Protein AF-A0A326U9G3-F1 (afdb_monomer_lite)

Sequence (97 aa):
MLNLAELLWGRFNSGTSVQPGTYLTLRTLAYVQLTEASSLPAGGTWHRISSDTTLTAADLATTVNSVLHTAYTAASFHAYNAASDAVPEPGQQANDA

Foldseek 3Di:
DVVQLVVVWPKDFAQDWDAFAWKADPVQQAIAGGPGTDGHHAAGIITGQTNDRDDALQNVQVSCCVRVVDRDHSVSHDHDDCVPRRDDDPPPDPPPD

Secondary structure (DSSP, 8-state):
-HHHHHHHS-EEETT-EE-SEEEE-TTT-EEEEESSSEEPPSSSEEEEEES-S---HHHHHHHHHHHH-----GGG-EE--TTTT-PPPTT-STT--

Radius of gyration: 13.5 Å; chains: 1; bounding box: 41×26×31 Å

Structure (mmCIF, N/CA/C/O backbone):
data_AF-A0A326U9G3-F1
#
_entry.id   AF-A0A326U9G3-F1
#
loop_
_atom_site.group_PDB
_atom_site.id
_atom_site.type_symbol
_atom_site.label_atom_id
_atom_site.label_alt_id
_atom_site.label_comp_id
_atom_site.label_asym_id
_atom_site.label_entity_id
_atom_site.label_seq_id
_atom_site.pdbx_PDB_ins_code
_atom_site.Cartn_x
_atom_site.Cartn_y
_atom_site.Cartn_z
_atom_site.occupancy
_atom_site.B_iso_or_equiv
_atom_site.auth_seq_id
_atom_site.auth_comp_id
_atom_site.auth_asym_id
_atom_site.auth_atom_id
_atom_site.pdbx_PDB_model_num
ATOM 1 N N . MET A 1 1 ? -2.641 -14.385 10.533 1.00 50.34 1 MET A N 1
ATOM 2 C CA . MET A 1 1 ? -3.177 -13.149 9.915 1.00 50.34 1 MET A CA 1
ATOM 3 C C . MET A 1 1 ? -2.915 -13.048 8.409 1.00 50.34 1 MET A C 1
ATOM 5 O O . MET A 1 1 ? -3.715 -12.418 7.740 1.00 50.34 1 MET A O 1
ATOM 9 N N . LEU A 1 2 ? -1.899 -13.731 7.851 1.00 53.72 2 LEU A N 1
ATOM 10 C CA . LEU A 1 2 ? -1.645 -13.806 6.397 1.00 53.72 2 LEU A CA 1
ATOM 11 C C . LEU A 1 2 ? -2.817 -14.414 5.578 1.00 53.72 2 LEU A C 1
ATOM 13 O O . LEU A 1 2 ? -3.020 -14.061 4.427 1.00 53.72 2 LEU A O 1
ATOM 17 N N . ASN A 1 3 ? -3.632 -15.277 6.196 1.00 63.16 3 ASN A N 1
ATOM 18 C CA . ASN A 1 3 ? -4.597 -16.136 5.494 1.00 63.16 3 ASN A CA 1
ATOM 19 C C . ASN A 1 3 ? -5.889 -15.436 5.003 1.00 63.16 3 ASN A C 1
ATOM 21 O O . ASN A 1 3 ? -6.552 -15.949 4.113 1.00 63.16 3 ASN A O 1
ATOM 25 N N . LEU A 1 4 ? -6.281 -14.286 5.575 1.00 64.44 4 LEU A N 1
ATOM 26 C CA . LEU A 1 4 ? -7.518 -13.578 5.183 1.00 64.44 4 LEU A CA 1
ATOM 27 C C . LEU A 1 4 ? -7.264 -12.531 4.087 1.00 64.44 4 LEU A C 1
ATOM 29 O O . LEU A 1 4 ? -8.067 -12.387 3.171 1.00 64.44 4 LEU A O 1
ATOM 33 N N . ALA A 1 5 ? -6.113 -11.854 4.153 1.00 59.91 5 ALA A N 1
ATOM 34 C CA . ALA A 1 5 ? -5.655 -10.949 3.103 1.00 59.91 5 ALA A CA 1
ATOM 35 C C . ALA A 1 5 ? -5.442 -11.688 1.778 1.00 59.91 5 ALA A C 1
ATOM 37 O O . ALA A 1 5 ? -5.870 -11.202 0.743 1.00 59.91 5 ALA A O 1
ATOM 38 N N . GLU A 1 6 ? -4.831 -12.874 1.818 1.00 59.53 6 GLU A N 1
ATOM 39 C CA . GLU A 1 6 ? -4.606 -13.701 0.626 1.00 59.53 6 GLU A CA 1
ATOM 40 C C . GLU A 1 6 ? -5.904 -14.304 0.055 1.00 59.53 6 GLU A C 1
ATOM 42 O O . GLU A 1 6 ? -5.959 -14.618 -1.131 1.00 59.53 6 GLU A O 1
ATOM 47 N N . LEU A 1 7 ? -6.955 -14.451 0.875 1.00 60.28 7 LEU A N 1
ATOM 48 C CA . LEU A 1 7 ? -8.263 -14.949 0.431 1.00 60.28 7 LEU A CA 1
ATOM 49 C C . LEU A 1 7 ? -9.091 -13.866 -0.279 1.00 60.28 7 LEU A C 1
ATOM 51 O O . LEU A 1 7 ? -9.874 -14.177 -1.173 1.00 60.28 7 LEU A O 1
ATOM 55 N N . LEU A 1 8 ? -8.942 -12.606 0.137 1.00 71.56 8 LEU A N 1
ATOM 56 C CA . LEU A 1 8 ? -9.752 -11.484 -0.350 1.00 71.56 8 LEU A CA 1
ATOM 57 C C . LEU A 1 8 ? -9.022 -10.615 -1.377 1.00 71.56 8 LEU A C 1
ATOM 59 O O . LEU A 1 8 ? -9.660 -10.034 -2.255 1.00 71.56 8 LEU A O 1
ATOM 63 N N . TRP A 1 9 ? -7.695 -10.539 -1.294 1.00 81.06 9 TRP A N 1
ATOM 64 C CA . TRP A 1 9 ? -6.856 -9.780 -2.210 1.00 81.06 9 TRP A CA 1
ATOM 65 C C . TRP A 1 9 ? -5.910 -10.706 -2.961 1.00 81.06 9 TRP A C 1
ATOM 67 O O . TRP A 1 9 ? -5.292 -11.603 -2.390 1.00 81.06 9 TRP A O 1
ATOM 77 N N . GLY A 1 10 ? -5.759 -10.454 -4.264 1.00 81.25 10 GLY A N 1
ATOM 78 C CA . GLY A 1 10 ? -4.794 -11.182 -5.081 1.00 81.25 10 GLY A CA 1
ATOM 79 C C . GLY A 1 10 ? -3.377 -10.994 -4.540 1.00 81.25 10 GLY A C 1
ATOM 80 O O . GLY A 1 10 ? -2.969 -9.861 -4.271 1.00 81.25 10 GLY A O 1
ATOM 81 N N . ARG A 1 11 ? -2.646 -12.103 -4.399 1.00 87.75 11 ARG A N 1
ATOM 82 C CA . ARG A 1 11 ? -1.249 -12.148 -3.960 1.00 87.75 11 ARG A CA 1
ATOM 83 C C . ARG A 1 11 ? -0.317 -12.158 -5.169 1.00 87.75 11 ARG A C 1
ATOM 85 O O . ARG A 1 11 ? -0.428 -13.028 -6.028 1.00 87.75 11 ARG A O 1
ATOM 92 N N . PHE A 1 12 ? 0.636 -11.235 -5.195 1.00 90.31 12 PHE A N 1
ATOM 93 C CA . PHE A 1 12 ? 1.605 -11.091 -6.278 1.00 90.31 12 PHE A CA 1
ATOM 94 C C . PHE A 1 12 ? 3.021 -10.973 -5.714 1.00 90.31 12 PHE A C 1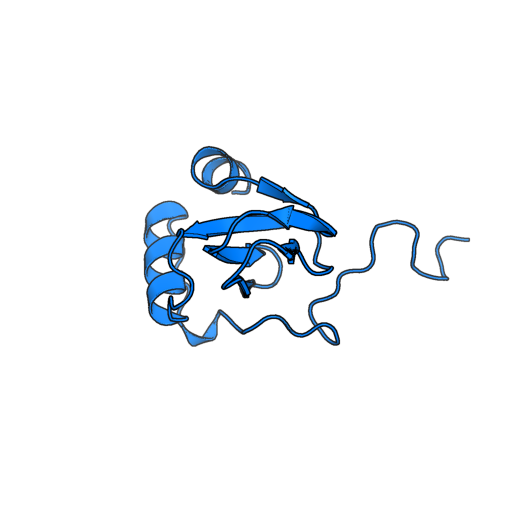
ATOM 96 O O . PHE A 1 12 ? 3.241 -10.322 -4.692 1.00 90.31 12 PHE A O 1
ATOM 103 N N . ASN A 1 13 ? 3.991 -11.599 -6.375 1.00 89.44 13 ASN A N 1
ATOM 104 C CA . ASN A 1 13 ? 5.396 -11.500 -5.982 1.00 89.44 13 ASN A CA 1
ATOM 105 C C . ASN A 1 13 ? 6.058 -10.283 -6.640 1.00 89.44 13 ASN A C 1
ATOM 107 O O . ASN A 1 13 ? 5.611 -9.825 -7.698 1.00 89.44 13 ASN A O 1
ATOM 111 N N . SER A 1 14 ? 7.147 -9.794 -6.047 1.00 88.12 14 SER A N 1
ATOM 112 C CA . SER A 1 14 ? 8.063 -8.840 -6.681 1.00 88.12 14 SER A CA 1
ATOM 113 C C . SER A 1 14 ? 8.404 -9.249 -8.117 1.00 88.12 14 SER A C 1
ATOM 115 O O . SER A 1 14 ? 8.507 -10.431 -8.438 1.00 88.12 14 SER A O 1
ATOM 117 N N . GLY A 1 15 ? 8.526 -8.269 -9.012 1.00 87.38 15 GLY A N 1
ATOM 118 C CA . GLY A 1 15 ? 8.848 -8.488 -10.425 1.00 87.38 15 GLY A CA 1
ATOM 119 C C . GLY A 1 15 ? 7.696 -9.024 -11.283 1.00 87.38 15 GLY A C 1
ATOM 120 O O . GLY A 1 15 ? 7.795 -8.987 -12.510 1.00 87.38 15 GLY A O 1
ATOM 121 N N . THR A 1 16 ? 6.586 -9.463 -10.680 1.00 88.81 16 THR A N 1
ATOM 122 C CA . THR A 1 16 ? 5.409 -9.930 -11.428 1.00 88.81 16 THR A CA 1
ATOM 123 C C . THR A 1 16 ? 4.758 -8.758 -12.154 1.00 88.81 16 THR A C 1
ATOM 125 O O . THR A 1 16 ? 4.478 -7.730 -11.535 1.00 88.81 16 THR A O 1
ATOM 128 N N . SER A 1 17 ? 4.489 -8.918 -13.453 1.00 93.81 17 SER A N 1
ATOM 129 C CA . SER A 1 17 ? 3.696 -7.954 -14.219 1.00 93.81 17 SER A CA 1
ATOM 130 C C . SER A 1 17 ? 2.228 -8.058 -13.822 1.00 93.81 17 SER A C 1
ATOM 132 O O . SER A 1 17 ? 1.642 -9.143 -13.831 1.00 93.81 17 SER A O 1
ATOM 134 N N . VAL A 1 18 ? 1.643 -6.927 -13.446 1.00 93.62 18 VAL A N 1
ATOM 135 C CA . VAL A 1 18 ? 0.269 -6.841 -12.954 1.00 93.62 18 VAL A CA 1
ATOM 136 C C . VAL A 1 18 ?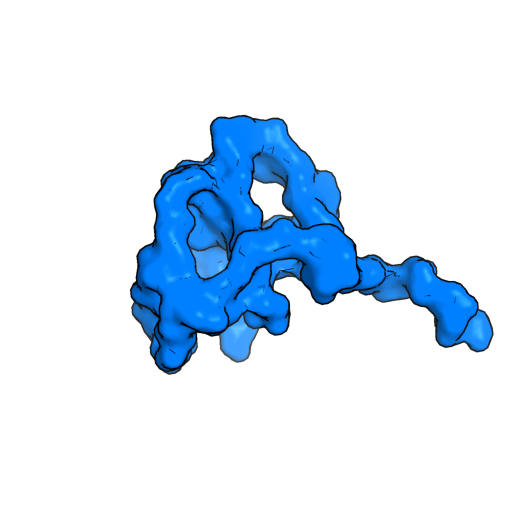 -0.487 -5.716 -13.655 1.00 93.62 18 VAL A C 1
ATOM 138 O O . VAL A 1 18 ? 0.094 -4.844 -14.295 1.00 93.62 18 VAL A O 1
ATOM 141 N N . GLN A 1 19 ? -1.812 -5.751 -13.547 1.00 94.69 19 GLN A N 1
ATOM 142 C CA . GLN A 1 19 ? -2.693 -4.723 -14.105 1.00 94.69 19 GLN A CA 1
ATO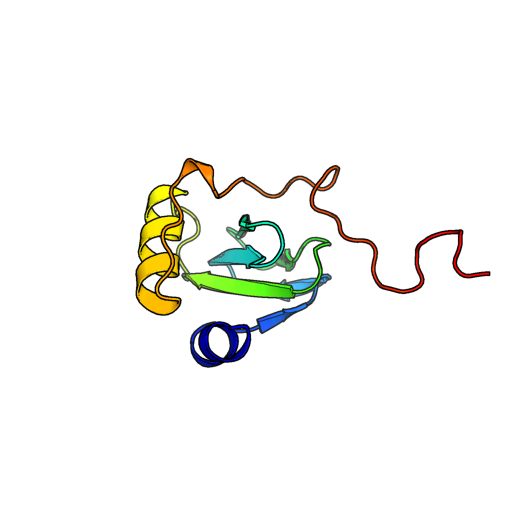M 143 C C . GLN A 1 19 ? -2.646 -3.424 -13.276 1.00 94.69 19 GLN A C 1
ATOM 145 O O . GLN A 1 19 ? -2.232 -3.463 -12.114 1.00 94.69 19 GLN A O 1
ATOM 150 N N . PRO A 1 20 ? -3.126 -2.289 -13.812 1.00 95.56 20 PRO A N 1
ATOM 151 C CA . PRO A 1 20 ? -3.248 -1.050 -13.048 1.00 95.56 20 PRO A CA 1
ATOM 152 C C . PRO A 1 20 ? -4.012 -1.236 -11.730 1.00 95.56 20 PRO A C 1
ATOM 154 O O . PRO A 1 20 ? -4.980 -2.004 -11.650 1.00 95.56 20 PRO A O 1
ATOM 157 N N . GLY A 1 21 ? -3.586 -0.542 -10.683 1.00 94.81 21 GLY A N 1
ATOM 158 C CA . GLY A 1 21 ? -4.251 -0.559 -9.383 1.00 94.81 21 GLY A CA 1
ATOM 159 C C . GLY A 1 21 ? -3.350 -0.135 -8.233 1.00 94.81 21 GLY A C 1
ATOM 160 O O . GLY A 1 21 ? -2.181 0.205 -8.426 1.00 94.81 21 GLY A O 1
ATOM 161 N N . THR A 1 22 ? -3.907 -0.191 -7.025 1.00 95.25 22 THR A N 1
ATOM 162 C CA . THR A 1 22 ? -3.175 0.066 -5.784 1.00 95.25 22 THR A CA 1
ATOM 163 C C . THR A 1 22 ? -2.782 -1.251 -5.126 1.00 95.25 22 THR A C 1
ATOM 165 O O . THR A 1 22 ? -3.633 -2.089 -4.803 1.00 95.25 22 THR A O 1
ATOM 168 N N . TYR A 1 23 ? -1.482 -1.414 -4.910 1.00 94.75 23 TYR A N 1
ATOM 169 C CA . TYR A 1 23 ? -0.874 -2.593 -4.313 1.00 94.75 23 TYR A CA 1
ATOM 170 C C . TYR A 1 23 ? -0.220 -2.228 -2.987 1.00 94.75 23 TYR A C 1
ATOM 172 O O . TYR A 1 23 ? 0.389 -1.170 -2.867 1.00 94.75 23 TYR A O 1
ATOM 180 N N . LEU A 1 24 ? -0.328 -3.114 -2.002 1.00 93.56 24 LEU A N 1
ATOM 181 C CA . LEU A 1 24 ? 0.176 -2.916 -0.646 1.00 93.56 24 LEU A CA 1
ATOM 182 C C . LEU A 1 24 ? 0.991 -4.130 -0.205 1.00 93.56 24 LEU A C 1
ATOM 184 O O . LEU A 1 24 ? 0.545 -5.274 -0.339 1.00 93.56 24 LEU A O 1
ATOM 188 N N . THR A 1 25 ? 2.154 -3.893 0.389 1.00 91.38 25 THR A N 1
ATOM 189 C CA . THR A 1 25 ? 2.849 -4.921 1.168 1.00 91.38 25 THR A CA 1
ATOM 190 C C . THR A 1 25 ? 2.419 -4.831 2.627 1.00 91.38 25 THR A C 1
ATOM 192 O O . THR A 1 25 ? 2.605 -3.819 3.293 1.00 91.38 25 THR A O 1
ATOM 195 N N . LEU A 1 26 ? 1.846 -5.911 3.159 1.00 87.12 26 LEU A N 1
ATOM 196 C CA . LEU A 1 26 ? 1.422 -5.969 4.564 1.00 87.12 26 LEU A CA 1
ATOM 197 C C . LEU A 1 26 ? 2.603 -6.108 5.536 1.00 87.12 26 LEU A C 1
ATOM 199 O O . LEU A 1 26 ? 2.417 -6.001 6.744 1.00 87.12 26 LEU A O 1
ATOM 203 N N . ARG A 1 27 ? 3.813 -6.365 5.020 1.00 85.12 27 ARG A N 1
ATOM 204 C CA . ARG A 1 27 ? 5.032 -6.463 5.830 1.00 85.12 27 ARG A CA 1
ATOM 205 C C . ARG A 1 27 ? 5.567 -5.083 6.201 1.00 85.12 27 ARG A C 1
ATOM 207 O O . ARG A 1 27 ? 5.901 -4.877 7.361 1.00 85.12 27 ARG A O 1
ATOM 214 N N . THR A 1 28 ? 5.697 -4.184 5.225 1.00 87.88 28 THR A N 1
ATOM 215 C CA . THR A 1 28 ? 6.254 -2.838 5.456 1.00 87.88 28 THR A CA 1
ATOM 216 C C . THR A 1 28 ? 5.192 -1.746 5.457 1.00 87.88 28 THR A C 1
ATOM 218 O O . THR A 1 28 ? 5.506 -0.621 5.809 1.00 87.88 28 THR A O 1
ATOM 221 N N . LEU A 1 29 ? 3.944 -2.067 5.093 1.00 91.31 29 LEU A N 1
ATOM 222 C CA . LEU A 1 29 ? 2.845 -1.112 4.893 1.00 91.31 29 LEU A CA 1
ATOM 223 C C . LEU A 1 29 ? 3.119 -0.080 3.783 1.00 91.31 29 LEU A C 1
ATOM 225 O O . LEU A 1 29 ? 2.407 0.918 3.662 1.00 91.31 29 LEU A O 1
ATOM 229 N N . ALA A 1 30 ? 4.100 -0.363 2.922 1.00 93.69 30 ALA A N 1
ATOM 230 C CA . ALA A 1 30 ? 4.360 0.415 1.725 1.00 93.69 30 ALA A CA 1
ATOM 231 C C . ALA A 1 30 ? 3.323 0.113 0.637 1.00 93.69 30 ALA A C 1
ATOM 233 O O . ALA A 1 30 ? 2.991 -1.052 0.386 1.00 93.69 30 ALA A O 1
ATOM 234 N N . TYR A 1 31 ? 2.847 1.148 -0.051 1.00 94.81 31 TYR A N 1
ATOM 235 C CA . TYR A 1 31 ? 1.946 1.007 -1.191 1.00 94.81 31 TYR A CA 1
ATOM 236 C C . TYR A 1 31 ? 2.557 1.545 -2.483 1.00 94.81 31 TYR A C 1
ATOM 238 O O . TYR A 1 31 ? 3.371 2.467 -2.483 1.00 94.81 31 TYR A O 1
ATOM 246 N N . VAL A 1 32 ? 2.136 0.971 -3.605 1.00 95.31 32 VAL A N 1
ATOM 247 C CA . VAL A 1 32 ? 2.455 1.450 -4.950 1.00 95.31 32 VAL A CA 1
ATOM 248 C C . VAL A 1 32 ? 1.175 1.551 -5.767 1.00 95.31 32 VAL A C 1
ATOM 250 O O . VAL A 1 32 ? 0.279 0.711 -5.658 1.00 95.31 32 VAL A O 1
ATOM 253 N N . GLN A 1 33 ? 1.089 2.598 -6.578 1.00 95.69 33 GLN A N 1
ATOM 254 C CA . GLN A 1 33 ? -0.034 2.853 -7.468 1.00 95.69 33 GLN A CA 1
ATOM 255 C C . GLN A 1 33 ? 0.460 2.766 -8.899 1.00 95.69 33 GLN A C 1
ATOM 257 O O . GLN A 1 33 ? 1.331 3.527 -9.313 1.00 95.69 33 GLN A O 1
ATOM 262 N N . LEU A 1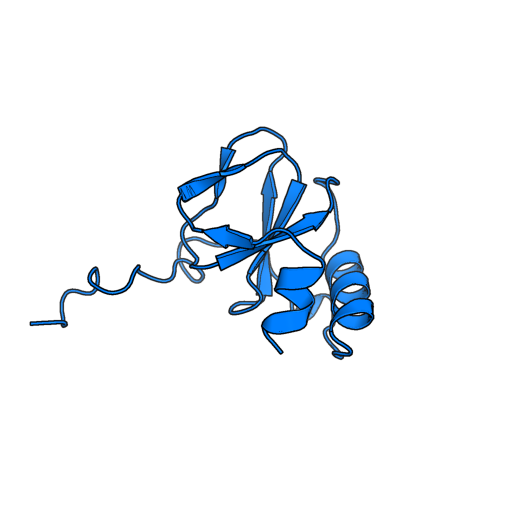 34 ? -0.072 1.800 -9.636 1.00 94.38 34 LEU A N 1
ATOM 263 C CA . LEU A 1 34 ? 0.288 1.564 -11.025 1.00 94.38 34 LEU A CA 1
ATOM 264 C C . LEU A 1 34 ? -0.841 2.089 -11.904 1.00 94.38 34 LEU A C 1
ATOM 266 O O . LEU A 1 34 ? -1.955 1.574 -11.836 1.00 94.38 34 LEU A O 1
ATOM 270 N N . THR A 1 35 ? -0.567 3.115 -12.707 1.00 95.06 35 THR A N 1
ATOM 271 C CA . THR A 1 35 ? -1.524 3.699 -13.665 1.00 95.06 35 THR A CA 1
ATOM 272 C C . THR A 1 35 ? -1.609 2.911 -14.972 1.00 95.06 35 THR A C 1
ATOM 274 O O . THR A 1 35 ? -2.591 3.022 -15.701 1.00 95.06 35 THR A O 1
ATOM 277 N N . GLU A 1 36 ? -0.607 2.081 -15.246 1.00 94.75 36 GLU A N 1
ATOM 278 C CA . GLU A 1 36 ? -0.513 1.191 -16.400 1.00 94.75 36 GLU A CA 1
ATOM 279 C C . GLU A 1 36 ? -0.034 -0.203 -15.970 1.00 94.75 36 GLU A C 1
ATOM 281 O O . GLU A 1 36 ? 0.396 -0.405 -14.831 1.00 94.75 36 GLU A O 1
ATOM 286 N N . ALA A 1 37 ? -0.147 -1.187 -16.865 1.00 94.25 37 ALA A N 1
ATOM 287 C CA . ALA A 1 37 ? 0.349 -2.527 -16.584 1.00 94.25 37 ALA A CA 1
ATOM 288 C C . ALA A 1 37 ? 1.879 -2.498 -16.457 1.00 94.25 37 ALA A C 1
ATOM 290 O O . ALA A 1 37 ? 2.579 -2.119 -17.393 1.00 94.25 37 ALA A O 1
ATOM 291 N N . SER A 1 38 ? 2.394 -2.892 -15.295 1.00 93.94 38 SER A N 1
ATOM 292 C CA . SER A 1 38 ? 3.820 -2.802 -14.977 1.00 93.94 38 SER A CA 1
ATOM 293 C C . SER A 1 38 ? 4.227 -3.876 -13.971 1.00 93.94 38 SER A C 1
ATOM 295 O O . SER A 1 38 ? 3.381 -4.549 -13.375 1.00 93.94 38 SER A O 1
ATOM 297 N N . SER A 1 39 ? 5.531 -4.075 -13.815 1.00 93.50 39 SER A N 1
ATOM 298 C CA . SER A 1 39 ? 6.080 -5.013 -12.839 1.00 93.50 39 SER A CA 1
ATOM 299 C C . SER A 1 39 ? 6.054 -4.423 -11.436 1.00 93.50 39 SER A C 1
ATOM 301 O O . SER A 1 39 ? 6.421 -3.268 -11.220 1.00 93.50 39 SER A O 1
ATOM 303 N N . LEU A 1 40 ? 5.661 -5.243 -10.461 1.00 92.62 40 LEU A N 1
ATOM 304 C CA . LEU A 1 40 ? 5.707 -4.855 -9.056 1.00 92.62 40 LEU A CA 1
ATOM 305 C C . LEU A 1 40 ? 7.149 -4.662 -8.578 1.00 92.62 40 LEU A C 1
ATOM 307 O O . LEU A 1 40 ? 8.022 -5.465 -8.925 1.00 92.62 40 LEU A O 1
ATOM 311 N N . PRO A 1 41 ? 7.408 -3.642 -7.747 1.00 90.94 41 PRO A N 1
ATOM 312 C CA . PRO A 1 41 ? 8.752 -3.377 -7.271 1.00 90.94 41 PRO A CA 1
ATOM 313 C C . PRO A 1 41 ? 9.226 -4.442 -6.269 1.00 90.94 41 PRO A C 1
ATOM 315 O O . PRO A 1 41 ? 8.445 -5.242 -5.739 1.00 90.94 41 PRO A O 1
ATOM 318 N N . ALA A 1 42 ? 10.535 -4.461 -6.011 1.00 86.12 42 ALA A N 1
ATOM 319 C CA . ALA A 1 42 ? 11.135 -5.355 -5.025 1.00 86.12 42 ALA A CA 1
ATOM 320 C C . ALA A 1 42 ? 10.547 -5.075 -3.634 1.00 86.12 42 ALA A C 1
ATOM 322 O O . ALA A 1 42 ? 10.541 -3.938 -3.180 1.00 86.12 42 ALA A O 1
ATOM 323 N N . GLY A 1 43 ? 10.039 -6.095 -2.953 1.00 75.44 43 GLY A N 1
ATOM 324 C CA . GLY A 1 43 ? 9.337 -5.903 -1.674 1.00 75.44 43 GLY A CA 1
ATOM 325 C C . GLY A 1 43 ? 8.706 -7.174 -1.113 1.00 75.44 43 GLY A C 1
ATOM 326 O O . GLY A 1 43 ? 7.906 -7.118 -0.177 1.00 75.44 43 GLY A O 1
ATOM 327 N N . GLY A 1 44 ? 9.044 -8.330 -1.694 1.00 82.69 44 GLY A N 1
ATOM 328 C CA . GLY A 1 44 ? 8.465 -9.619 -1.357 1.00 82.69 44 GLY A CA 1
ATOM 329 C C . GLY A 1 44 ? 7.066 -9.786 -1.941 1.00 82.69 44 GLY A C 1
ATOM 330 O O . GLY A 1 44 ? 6.902 -10.053 -3.128 1.00 82.69 44 GLY A O 1
ATOM 331 N N . THR A 1 45 ? 6.045 -9.679 -1.091 1.00 89.44 45 THR A N 1
ATOM 332 C CA . THR A 1 45 ? 4.660 -9.997 -1.457 1.00 89.44 45 THR A CA 1
ATOM 333 C C . THR A 1 45 ? 3.770 -8.762 -1.417 1.00 89.44 45 THR A C 1
ATOM 335 O O . THR A 1 45 ? 3.629 -8.101 -0.387 1.00 89.44 45 THR A O 1
ATOM 338 N N . TRP A 1 46 ? 3.109 -8.517 -2.541 1.00 91.88 46 TRP A N 1
ATOM 339 C CA . TRP A 1 46 ? 2.163 -7.436 -2.763 1.00 91.88 46 TRP A CA 1
ATOM 340 C C . TRP A 1 46 ? 0.737 -7.974 -2.823 1.00 91.88 46 TRP A C 1
ATOM 342 O O . TRP A 1 46 ? 0.482 -9.034 -3.395 1.00 91.88 46 TRP A O 1
ATOM 352 N N . HIS A 1 47 ? -0.199 -7.211 -2.269 1.00 93.00 47 HIS A N 1
ATOM 353 C CA . HIS A 1 47 ? -1.629 -7.495 -2.323 1.00 93.00 47 HIS A CA 1
ATOM 354 C C . HIS A 1 47 ? -2.328 -6.379 -3.082 1.00 93.00 47 HIS A C 1
ATOM 356 O O . HIS A 1 47 ? -2.123 -5.205 -2.771 1.00 93.00 47 HIS A O 1
ATOM 362 N N . ARG A 1 48 ? -3.156 -6.723 -4.070 1.00 92.94 48 ARG A N 1
ATOM 363 C CA . ARG A 1 48 ? -3.965 -5.717 -4.771 1.00 92.94 48 ARG A CA 1
ATOM 364 C C . ARG A 1 48 ? -5.167 -5.342 -3.912 1.00 92.94 48 ARG A C 1
ATOM 366 O O . ARG A 1 48 ? -6.093 -6.136 -3.784 1.00 92.94 48 ARG A O 1
ATOM 373 N N . ILE A 1 49 ? -5.155 -4.131 -3.363 1.00 91.88 49 ILE A N 1
ATOM 374 C CA . ILE A 1 49 ? -6.221 -3.629 -2.486 1.00 91.88 49 ILE A CA 1
ATOM 375 C C . ILE A 1 49 ? -7.388 -3.072 -3.304 1.00 91.88 49 ILE A C 1
ATOM 377 O O . ILE A 1 49 ? -8.542 -3.209 -2.911 1.00 91.88 49 ILE A O 1
ATOM 381 N N . SER A 1 50 ? -7.099 -2.465 -4.460 1.00 91.50 50 SER A N 1
ATOM 382 C CA . SER A 1 50 ? -8.114 -1.906 -5.356 1.00 91.50 50 SER A CA 1
ATOM 383 C C . SER A 1 50 ? -7.621 -1.817 -6.802 1.00 91.50 50 SER A C 1
ATOM 385 O O . SER A 1 50 ? -6.416 -1.823 -7.076 1.00 91.50 50 SER A O 1
ATOM 387 N N . SER A 1 51 ? -8.563 -1.724 -7.741 1.00 91.12 51 SER A N 1
ATOM 388 C CA . SER A 1 51 ? -8.301 -1.325 -9.128 1.00 91.12 51 SER A CA 1
ATOM 389 C C . SER A 1 51 ? -8.132 0.183 -9.301 1.00 91.12 51 SER A C 1
ATOM 391 O O . SER A 1 51 ? -7.623 0.607 -10.332 1.00 91.12 51 SER A O 1
ATOM 393 N N . ASP A 1 52 ? -8.547 0.981 -8.317 1.00 92.25 52 ASP A N 1
ATOM 394 C CA . ASP A 1 52 ? -8.296 2.421 -8.293 1.00 92.25 52 ASP A CA 1
ATOM 395 C C . ASP A 1 52 ? -6.797 2.686 -8.086 1.00 92.25 52 ASP A C 1
ATOM 397 O O . ASP A 1 52 ? -6.142 2.046 -7.257 1.00 92.25 52 ASP A O 1
ATOM 401 N N . THR A 1 53 ? -6.250 3.615 -8.863 1.00 92.69 53 THR A N 1
ATOM 402 C CA . THR A 1 53 ? -4.835 4.004 -8.887 1.00 92.69 53 THR A CA 1
ATOM 403 C C . THR A 1 53 ? -4.579 5.299 -8.115 1.00 92.69 53 THR A C 1
ATOM 405 O O . THR A 1 53 ? -3.479 5.834 -8.182 1.00 92.69 53 THR A O 1
ATOM 408 N N . THR A 1 54 ? -5.595 5.831 -7.433 1.00 94.25 54 THR A N 1
ATOM 409 C CA . THR A 1 54 ? -5.565 7.131 -6.744 1.00 94.25 54 THR A CA 1
ATOM 410 C C . THR A 1 54 ? -5.989 7.061 -5.276 1.00 94.25 54 THR A C 1
ATOM 412 O O . THR A 1 54 ? -6.163 8.096 -4.637 1.00 94.25 54 THR A O 1
ATOM 415 N N . LEU A 1 55 ? -6.099 5.850 -4.710 1.00 94.00 55 LEU A N 1
ATOM 416 C CA . LEU A 1 55 ? -6.383 5.653 -3.286 1.00 94.00 55 LEU A CA 1
ATOM 417 C C . LEU A 1 55 ? -5.420 6.424 -2.380 1.00 94.00 55 LEU A C 1
ATOM 419 O O . LEU A 1 55 ? -4.200 6.379 -2.543 1.00 94.00 55 LEU A O 1
ATOM 423 N N . THR A 1 56 ? -5.969 7.075 -1.364 1.00 95.31 56 THR A N 1
ATOM 424 C CA . THR A 1 56 ? -5.163 7.743 -0.347 1.00 95.31 56 THR A CA 1
ATOM 425 C C . THR A 1 56 ? -4.728 6.764 0.746 1.00 95.31 56 THR A C 1
ATOM 427 O O . THR A 1 56 ? -5.312 5.695 0.938 1.00 95.31 56 THR A O 1
ATOM 430 N N 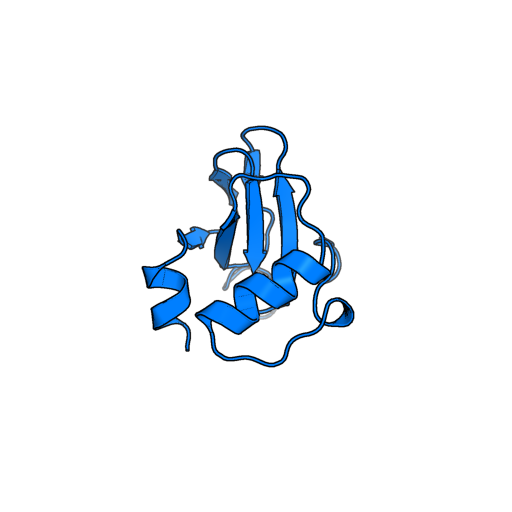. ALA A 1 57 ? -3.732 7.150 1.546 1.00 93.94 57 ALA A N 1
ATOM 431 C CA . ALA A 1 57 ? -3.337 6.385 2.732 1.00 93.94 57 ALA A CA 1
ATOM 432 C C . ALA A 1 57 ? -4.481 6.226 3.759 1.00 93.94 57 ALA A C 1
ATOM 434 O O . ALA A 1 57 ? -4.527 5.237 4.490 1.00 93.94 57 ALA A O 1
ATOM 435 N N . ALA A 1 58 ? -5.429 7.170 3.806 1.00 95.50 58 ALA A N 1
ATOM 436 C CA . ALA A 1 58 ? -6.617 7.067 4.653 1.00 95.50 58 ALA A CA 1
ATOM 437 C C . ALA A 1 58 ? -7.607 6.006 4.136 1.00 95.50 58 ALA A C 1
ATOM 439 O O . ALA A 1 58 ? -8.178 5.252 4.932 1.00 95.50 58 ALA A O 1
ATOM 440 N N . ASP A 1 59 ? -7.760 5.891 2.814 1.00 95.12 59 ASP A N 1
ATOM 441 C CA . ASP A 1 59 ? -8.593 4.856 2.189 1.00 95.12 59 ASP A CA 1
ATOM 442 C C . ASP A 1 59 ? -7.987 3.465 2.389 1.00 95.12 59 ASP A C 1
ATOM 444 O O . ASP A 1 59 ? -8.698 2.505 2.700 1.00 95.12 59 ASP A O 1
ATOM 448 N N . LEU A 1 60 ? -6.657 3.364 2.284 1.00 94.00 60 LEU A N 1
ATOM 449 C CA . LEU A 1 60 ? -5.916 2.143 2.598 1.00 94.00 60 LEU A CA 1
ATOM 450 C C . LEU A 1 60 ? -6.123 1.730 4.055 1.00 94.00 60 LEU A C 1
ATOM 452 O O . LEU A 1 60 ? -6.481 0.583 4.307 1.00 94.00 60 LEU A O 1
ATOM 456 N N . ALA A 1 61 ? -5.980 2.658 5.005 1.00 93.88 61 ALA A N 1
ATOM 457 C CA . ALA A 1 61 ? -6.228 2.384 6.418 1.00 93.88 61 ALA A CA 1
ATOM 458 C C . ALA A 1 61 ? -7.652 1.871 6.659 1.00 93.88 61 ALA A C 1
ATOM 460 O O . ALA A 1 61 ? -7.837 0.850 7.320 1.00 93.88 61 ALA A O 1
ATOM 461 N N . THR A 1 62 ? -8.650 2.533 6.070 1.00 94.12 62 THR A N 1
ATOM 462 C CA . THR A 1 62 ? -10.060 2.126 6.162 1.00 94.12 62 THR A CA 1
ATOM 463 C C . THR A 1 62 ? -10.267 0.714 5.619 1.00 94.12 62 THR A C 1
ATOM 465 O O . THR A 1 62 ? -10.833 -0.143 6.300 1.00 94.12 62 THR A O 1
ATOM 468 N N . THR A 1 63 ? -9.747 0.444 4.421 1.00 91.31 63 THR A N 1
ATOM 469 C CA . THR A 1 63 ? -9.892 -0.850 3.745 1.00 91.31 63 THR A CA 1
ATOM 470 C C . THR A 1 63 ? -9.201 -1.962 4.531 1.00 91.31 63 THR A C 1
ATOM 472 O O . THR A 1 63 ? -9.816 -2.984 4.835 1.00 91.31 63 THR A O 1
ATOM 475 N N . VAL A 1 64 ? -7.950 -1.748 4.942 1.00 90.62 64 VAL A N 1
ATOM 476 C CA . VAL A 1 64 ? -7.162 -2.741 5.680 1.00 90.62 64 VAL A CA 1
ATOM 477 C C . VAL A 1 64 ? -7.769 -3.030 7.047 1.00 90.62 64 VAL A C 1
ATOM 479 O O . VAL A 1 64 ? -7.928 -4.197 7.398 1.00 90.62 64 VAL A O 1
ATOM 482 N N . ASN A 1 65 ? -8.183 -2.003 7.790 1.00 92.00 65 ASN A N 1
ATOM 483 C CA . ASN A 1 65 ? -8.814 -2.191 9.095 1.00 92.00 65 ASN A CA 1
ATOM 484 C C . ASN A 1 65 ? -10.153 -2.922 8.994 1.00 92.00 65 ASN A C 1
ATOM 486 O O . ASN A 1 65 ? -10.450 -3.749 9.855 1.00 92.00 65 ASN A O 1
ATOM 490 N N . SER A 1 66 ? -10.937 -2.664 7.941 1.00 89.31 66 SER A N 1
ATOM 491 C CA . SER A 1 66 ? -12.220 -3.346 7.733 1.00 89.31 66 SER A CA 1
ATOM 492 C C . SER A 1 66 ? -12.062 -4.848 7.478 1.00 89.31 66 SER A C 1
ATOM 494 O O . SER A 1 66 ? -12.903 -5.631 7.911 1.00 89.31 66 SER A O 1
ATOM 496 N N . VAL A 1 67 ? -10.969 -5.251 6.820 1.00 87.00 67 VAL A N 1
ATOM 497 C CA . VAL A 1 67 ? -10.719 -6.643 6.426 1.00 87.00 67 VAL A CA 1
ATOM 498 C C . VAL A 1 67 ? -9.917 -7.403 7.478 1.00 87.00 67 VAL A C 1
ATOM 500 O O . VAL A 1 67 ? -10.234 -8.544 7.797 1.00 87.00 67 VAL A O 1
ATOM 503 N N . LEU A 1 68 ? -8.863 -6.793 8.018 1.00 86.38 68 LEU A N 1
ATOM 504 C CA . LEU A 1 68 ? -7.927 -7.456 8.930 1.00 86.38 68 LEU A CA 1
ATOM 505 C C . LEU A 1 68 ? -8.217 -7.183 10.407 1.00 86.38 68 LEU A C 1
ATOM 507 O O . LEU A 1 68 ? -7.498 -7.698 11.262 1.00 86.38 68 LEU A O 1
ATOM 511 N N . HIS A 1 69 ? -9.258 -6.402 10.709 1.00 87.50 69 HIS A N 1
ATOM 512 C CA . HIS A 1 69 ? -9.621 -5.991 12.068 1.00 87.50 69 HIS A CA 1
ATOM 513 C C . HIS A 1 69 ? -8.451 -5.336 12.823 1.00 87.50 69 HIS A C 1
ATOM 515 O O . HIS A 1 69 ? -8.224 -5.582 14.007 1.00 87.50 69 HIS A O 1
ATOM 521 N N . THR A 1 70 ? -7.686 -4.507 12.111 1.00 89.19 70 THR A N 1
ATOM 522 C CA . THR A 1 70 ? -6.551 -3.736 12.636 1.00 89.19 70 THR A CA 1
ATOM 523 C C . THR A 1 70 ? -6.957 -2.308 13.015 1.00 89.19 70 THR A C 1
ATOM 525 O O . THR A 1 70 ? -8.092 -1.890 12.796 1.00 89.19 70 THR A O 1
ATOM 528 N N . ALA A 1 71 ? -6.016 -1.547 13.583 1.00 92.94 71 ALA A N 1
ATOM 529 C CA . ALA A 1 71 ? -6.198 -0.145 13.973 1.00 92.94 71 ALA A CA 1
ATOM 530 C C . ALA A 1 71 ? -5.169 0.786 13.301 1.00 92.94 71 ALA A C 1
ATOM 532 O O . ALA A 1 71 ? -4.683 1.738 13.911 1.00 92.94 71 ALA A O 1
ATOM 533 N N . TYR A 1 72 ? -4.789 0.493 12.055 1.00 93.88 72 TYR A N 1
ATOM 534 C CA . TYR A 1 72 ? -3.862 1.333 11.303 1.00 93.88 72 TYR A CA 1
ATOM 535 C C . TYR A 1 72 ? -4.464 2.706 11.020 1.00 93.88 72 TYR A C 1
ATOM 537 O O . TYR A 1 72 ? -5.674 2.862 10.865 1.00 93.88 72 TYR A O 1
ATOM 545 N N . THR A 1 73 ? -3.606 3.711 10.919 1.00 95.75 73 THR A N 1
ATOM 546 C CA . THR A 1 73 ? -4.001 5.064 10.514 1.00 95.75 73 THR A CA 1
ATOM 547 C C . THR A 1 73 ? -3.337 5.404 9.189 1.00 95.75 73 THR A C 1
ATOM 549 O O . THR A 1 73 ? -2.459 4.674 8.736 1.00 95.75 73 THR A O 1
ATOM 552 N N . ALA A 1 74 ? -3.703 6.527 8.569 1.00 93.50 74 ALA A N 1
ATOM 553 C CA . ALA A 1 74 ? -3.033 6.984 7.350 1.00 93.50 74 ALA A CA 1
ATOM 554 C C . ALA A 1 74 ? -1.505 7.103 7.529 1.00 93.50 74 ALA A C 1
ATOM 556 O O . ALA A 1 74 ? -0.757 6.797 6.610 1.00 93.50 74 ALA A O 1
ATOM 557 N N . ALA A 1 75 ? -1.040 7.467 8.730 1.00 94.00 75 ALA A N 1
ATOM 558 C CA . ALA A 1 75 ? 0.383 7.569 9.054 1.00 94.00 75 ALA A CA 1
ATOM 559 C C . ALA A 1 75 ? 1.103 6.211 9.146 1.00 94.00 75 ALA A C 1
ATOM 561 O O . ALA A 1 75 ? 2.327 6.172 9.208 1.00 94.00 75 ALA A O 1
ATOM 562 N N . SER A 1 76 ? 0.363 5.101 9.183 1.00 94.50 76 SER A N 1
ATOM 563 C CA . SER A 1 76 ? 0.933 3.752 9.156 1.00 94.50 76 SER A CA 1
ATOM 564 C C . SER A 1 76 ? 1.368 3.322 7.755 1.00 94.50 76 SER A C 1
ATOM 566 O O . SER A 1 76 ? 2.067 2.323 7.644 1.00 94.50 76 SER A O 1
ATOM 568 N N . PHE A 1 77 ? 0.946 4.041 6.711 1.00 94.81 77 PHE A N 1
ATOM 569 C CA . PHE A 1 77 ? 1.224 3.710 5.318 1.00 94.81 77 PHE A CA 1
ATOM 570 C C . PHE A 1 77 ? 2.111 4.770 4.678 1.00 94.81 77 PHE A C 1
ATOM 572 O O . PHE A 1 77 ? 1.979 5.966 4.944 1.00 94.81 77 PHE A O 1
ATOM 579 N N . HIS A 1 78 ? 2.960 4.339 3.754 1.00 94.75 78 HIS A N 1
ATOM 580 C CA . HIS A 1 78 ? 3.819 5.228 2.979 1.00 94.75 78 HIS A CA 1
ATOM 581 C C . HIS A 1 78 ? 3.946 4.750 1.538 1.00 94.75 78 HIS A C 1
ATOM 583 O O . HIS A 1 78 ? 3.752 3.575 1.231 1.00 94.75 78 HIS A O 1
ATOM 589 N N . ALA A 1 79 ? 4.248 5.678 0.634 1.00 94.69 79 ALA A N 1
ATOM 590 C CA . ALA A 1 79 ? 4.543 5.320 -0.744 1.00 94.69 79 ALA A CA 1
ATOM 591 C C . ALA A 1 79 ? 5.850 4.520 -0.795 1.00 94.69 79 ALA A C 1
ATOM 593 O O . ALA A 1 79 ? 6.814 4.864 -0.108 1.00 94.69 79 ALA A O 1
ATOM 594 N N . TYR A 1 80 ? 5.875 3.473 -1.615 1.00 93.44 80 TYR A N 1
ATOM 595 C CA . TYR A 1 80 ? 7.038 2.613 -1.777 1.00 93.44 80 TYR A CA 1
ATOM 596 C C . TYR A 1 80 ? 8.296 3.409 -2.129 1.00 93.44 80 TYR A C 1
ATOM 598 O O . TYR A 1 80 ? 8.319 4.168 -3.101 1.00 93.44 80 TYR A O 1
ATOM 606 N N . ASN A 1 81 ? 9.365 3.167 -1.374 1.00 89.44 81 ASN A N 1
ATOM 607 C CA . ASN A 1 81 ? 10.686 3.706 -1.637 1.00 89.44 81 ASN A CA 1
ATOM 608 C C . ASN A 1 81 ? 11.702 2.563 -1.744 1.00 89.44 81 ASN A C 1
ATOM 610 O O . ASN A 1 81 ? 11.974 1.856 -0.777 1.00 89.44 81 ASN A O 1
ATOM 614 N N . ALA A 1 82 ? 12.321 2.416 -2.918 1.00 84.94 82 ALA A N 1
ATOM 615 C CA . ALA A 1 82 ? 13.295 1.357 -3.183 1.00 84.94 82 ALA A CA 1
ATOM 616 C C . ALA A 1 82 ? 14.505 1.363 -2.229 1.00 84.94 82 ALA A C 1
ATOM 618 O O . ALA A 1 82 ? 15.136 0.329 -2.049 1.00 84.94 82 ALA A O 1
ATOM 619 N N . ALA A 1 83 ? 14.837 2.492 -1.598 1.00 81.81 83 ALA A N 1
ATOM 620 C CA . ALA A 1 83 ? 15.946 2.565 -0.649 1.00 81.81 83 ALA A CA 1
ATOM 621 C C . ALA A 1 83 ? 15.620 1.950 0.725 1.00 81.81 83 ALA A C 1
ATOM 623 O O . ALA A 1 83 ? 16.535 1.527 1.426 1.00 81.81 83 ALA A O 1
ATOM 624 N N . SER A 1 84 ? 14.344 1.915 1.123 1.00 80.94 84 SER A N 1
ATOM 625 C CA . SER A 1 84 ? 13.907 1.454 2.452 1.00 80.94 84 SER A CA 1
ATOM 6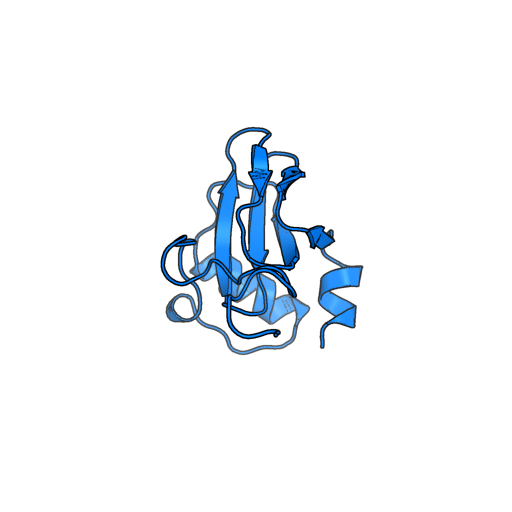26 C C . SER A 1 84 ? 13.021 0.213 2.415 1.00 80.94 84 SER A C 1
ATOM 628 O O . SER A 1 84 ? 13.040 -0.582 3.350 1.00 80.94 84 SER A O 1
ATOM 630 N N . ASP A 1 85 ? 12.244 0.048 1.348 1.00 82.62 85 ASP A N 1
ATOM 631 C CA . ASP A 1 85 ? 11.215 -0.986 1.222 1.00 82.62 85 ASP A CA 1
ATOM 632 C C . ASP A 1 85 ? 11.630 -2.138 0.308 1.00 82.62 85 ASP A C 1
ATOM 634 O O . ASP A 1 85 ? 10.956 -3.172 0.279 1.00 82.62 85 ASP A O 1
ATOM 638 N N . ALA A 1 86 ? 12.732 -1.986 -0.437 1.00 78.62 86 ALA A N 1
ATOM 639 C CA . ALA A 1 86 ? 13.307 -3.095 -1.178 1.00 78.62 86 ALA A CA 1
ATOM 640 C C . ALA A 1 86 ? 13.840 -4.128 -0.185 1.00 78.62 86 ALA A C 1
ATOM 642 O O . ALA A 1 86 ? 14.914 -3.984 0.395 1.00 78.62 86 ALA A O 1
ATOM 643 N N . VAL A 1 87 ? 13.065 -5.189 0.017 1.00 68.06 87 VAL A N 1
ATOM 644 C CA . VAL A 1 87 ? 13.540 -6.374 0.724 1.00 68.06 87 VAL A CA 1
ATOM 645 C C . VAL A 1 87 ? 14.349 -7.195 -0.280 1.00 68.06 87 VAL A C 1
ATOM 647 O O . VAL A 1 87 ? 13.787 -7.579 -1.309 1.00 68.06 87 VAL A O 1
ATOM 650 N N . PRO A 1 88 ? 15.638 -7.473 -0.016 1.00 56.06 88 PRO A N 1
ATOM 651 C CA . PRO A 1 88 ? 16.412 -8.382 -0.848 1.00 56.06 88 PRO A CA 1
ATOM 652 C C . PRO A 1 88 ? 15.733 -9.750 -0.864 1.00 56.06 88 PRO A C 1
ATOM 654 O O . PRO A 1 88 ? 15.339 -10.256 0.191 1.00 56.06 88 PRO A O 1
ATOM 657 N N . GLU A 1 89 ? 15.593 -10.347 -2.045 1.00 55.78 89 GLU A N 1
ATOM 658 C CA . GLU A 1 89 ? 15.144 -11.735 -2.158 1.00 55.78 89 GLU A CA 1
ATOM 659 C C . GLU A 1 89 ? 16.088 -12.625 -1.314 1.00 55.78 89 GLU A C 1
ATOM 661 O O . GLU A 1 89 ? 17.301 -12.363 -1.277 1.00 55.78 89 GLU A O 1
ATOM 666 N N . PRO A 1 90 ? 15.581 -13.650 -0.602 1.00 48.84 90 PRO A N 1
ATOM 667 C CA . PRO A 1 90 ? 16.440 -14.605 0.097 1.00 48.84 90 PRO A CA 1
ATOM 668 C C . PRO A 1 90 ? 17.520 -15.143 -0.858 1.00 48.84 90 PRO A C 1
ATOM 670 O O . PRO A 1 90 ? 17.194 -15.601 -1.951 1.00 48.84 90 PRO A O 1
ATOM 673 N N . GLY A 1 91 ? 18.797 -15.046 -0.471 1.00 53.03 91 GLY A N 1
ATOM 674 C CA . GLY A 1 91 ? 19.944 -15.445 -1.303 1.00 53.03 91 GLY A CA 1
ATOM 675 C C . GLY A 1 91 ? 20.649 -14.320 -2.081 1.00 53.03 91 GLY A C 1
ATOM 676 O O . GLY A 1 91 ? 21.593 -14.603 -2.811 1.00 53.03 91 GLY A O 1
ATOM 677 N N . GLN A 1 92 ? 20.240 -13.052 -1.935 1.00 52.41 92 GLN A N 1
ATOM 678 C CA . GLN A 1 92 ? 20.929 -11.901 -2.557 1.00 52.41 92 GLN A CA 1
ATOM 679 C C . GLN A 1 92 ? 21.764 -11.046 -1.589 1.00 52.41 92 GLN A C 1
ATOM 681 O O . GLN A 1 92 ? 22.381 -10.067 -2.009 1.00 52.41 92 GLN A O 1
ATOM 686 N N . GLN A 1 93 ? 21.808 -11.384 -0.297 1.00 46.50 93 GLN A N 1
ATOM 687 C CA . GLN A 1 93 ? 22.677 -10.686 0.653 1.00 46.50 93 GLN A CA 1
ATOM 688 C C . GLN A 1 93 ? 24.055 -11.351 0.682 1.00 46.50 93 GLN A C 1
ATOM 690 O O . GLN A 1 93 ? 24.163 -12.558 0.859 1.00 46.50 93 GLN A O 1
ATOM 695 N N . ALA A 1 94 ? 25.111 -10.547 0.540 1.00 51.53 94 ALA A N 1
ATOM 696 C CA . ALA A 1 94 ? 26.509 -10.977 0.425 1.00 51.53 94 ALA A CA 1
ATOM 697 C C . ALA A 1 94 ? 27.086 -11.745 1.641 1.00 51.53 94 ALA A C 1
ATOM 699 O O . ALA A 1 94 ? 28.269 -12.064 1.636 1.00 51.53 94 ALA A O 1
ATOM 700 N N . ASN A 1 95 ? 26.277 -12.036 2.665 1.00 48.47 95 ASN A N 1
ATOM 701 C CA . ASN A 1 95 ? 26.672 -12.722 3.899 1.00 48.47 95 ASN A CA 1
ATOM 702 C C . ASN A 1 95 ? 25.910 -14.043 4.126 1.00 48.47 95 ASN A C 1
ATOM 704 O O . ASN A 1 95 ? 25.710 -14.436 5.271 1.00 48.47 95 ASN A O 1
ATOM 708 N N . ASP A 1 96 ? 25.477 -14.720 3.062 1.00 41.91 96 ASP A N 1
ATOM 709 C CA . ASP A 1 96 ? 24.994 -16.110 3.137 1.00 41.91 96 ASP A CA 1
ATOM 710 C C . ASP A 1 96 ? 26.037 -17.070 2.526 1.00 41.91 96 ASP A C 1
ATOM 712 O O . ASP A 1 96 ? 25.760 -17.818 1.587 1.00 41.91 96 ASP A O 1
ATOM 716 N N . ALA A 1 97 ? 27.280 -16.950 3.009 1.00 39.56 97 ALA A N 1
ATOM 717 C CA . ALA A 1 97 ? 28.425 -17.796 2.668 1.00 39.56 97 ALA A CA 1
ATOM 718 C C . ALA A 1 97 ? 28.952 -18.512 3.916 1.00 39.56 97 ALA A C 1
ATOM 720 O O . ALA A 1 97 ? 29.025 -17.854 4.981 1.00 39.56 97 ALA A O 1
#

pLDDT: mean 83.94, std 15.29, range [39.56, 95.75]

Organism: Thermosporothrix hazakensis (NCBI:txid644383)